Protein AF-A0A1A0WDE0-F1 (afdb_monomer_lite)

Radius of gyration: 16.83 Å; chains: 1; bounding box: 38×33×36 Å

Sequence (73 aa):
MPGLTNPFSDHSQYYTQGGESLYALGDIVSGHGEDLQRHGMTAPHRTSLPFLPDIPVLSDPETWRPGTSGHRH

Structure (mmCIF, N/CA/C/O backbone):
data_AF-A0A1A0WDE0-F1
#
_entry.id   AF-A0A1A0WDE0-F1
#
loop_
_atom_site.group_PDB
_atom_site.id
_atom_site.type_symbol
_atom_site.label_atom_id
_atom_site.label_alt_id
_atom_site.label_comp_id
_atom_site.label_asym_id
_atom_site.label_entity_id
_atom_site.label_seq_id
_atom_site.pdbx_PDB_ins_code
_atom_site.Cartn_x
_atom_site.Cartn_y
_atom_site.Cartn_z
_atom_site.occupancy
_atom_site.B_iso_or_equiv
_atom_site.auth_seq_id
_atom_site.auth_comp_id
_atom_site.auth_asym_id
_atom_site.auth_atom_id
_atom_site.pdbx_PDB_model_num
ATOM 1 N N . MET A 1 1 ? -14.090 15.662 7.876 1.00 44.69 1 MET A N 1
ATOM 2 C CA . MET A 1 1 ? -14.781 14.472 7.342 1.00 44.69 1 MET A CA 1
ATOM 3 C C . MET A 1 1 ? -13.763 13.663 6.555 1.00 44.69 1 MET A C 1
ATOM 5 O O . MET A 1 1 ? -13.013 14.294 5.814 1.00 44.69 1 MET A O 1
ATOM 9 N N . PRO A 1 2 ? -13.706 12.331 6.709 1.00 52.84 2 PRO A N 1
ATOM 10 C CA . PRO A 1 2 ? -13.075 11.462 5.711 1.00 52.84 2 PRO A CA 1
ATOM 11 C C . PRO A 1 2 ? -13.634 11.828 4.326 1.00 52.84 2 PRO A C 1
ATOM 13 O O . PRO A 1 2 ? -14.841 12.035 4.208 1.00 52.84 2 PRO A O 1
ATOM 16 N N . GLY A 1 3 ? -12.789 12.005 3.314 1.00 55.41 3 GLY A N 1
ATOM 17 C CA . GLY A 1 3 ? -13.191 12.401 1.959 1.00 55.41 3 GLY A CA 1
ATOM 18 C C . GLY A 1 3 ? -13.112 13.897 1.627 1.00 55.41 3 GLY A C 1
ATOM 19 O O . GLY A 1 3 ? -13.485 14.272 0.520 1.00 55.41 3 GLY A O 1
ATOM 20 N N . LEU A 1 4 ? -12.653 14.768 2.542 1.00 58.59 4 LEU A N 1
ATOM 21 C CA . LEU A 1 4 ? -12.524 16.221 2.286 1.00 58.59 4 LEU A CA 1
ATOM 22 C C . LEU A 1 4 ? -11.096 16.689 1.934 1.00 58.59 4 LEU A C 1
ATOM 24 O O . LEU A 1 4 ? -10.884 17.874 1.684 1.00 58.59 4 LEU A O 1
ATOM 28 N N . THR A 1 5 ? -10.122 15.778 1.938 1.00 65.44 5 THR A N 1
ATOM 29 C CA . THR A 1 5 ? -8.732 16.036 1.530 1.00 65.44 5 THR A CA 1
ATOM 30 C C . THR A 1 5 ? -8.553 15.644 0.063 1.00 65.44 5 THR A C 1
ATOM 32 O O . THR A 1 5 ? -9.311 14.828 -0.454 1.00 65.44 5 THR A O 1
ATOM 35 N N . ASN A 1 6 ? -7.557 16.233 -0.614 1.00 70.88 6 ASN A N 1
ATOM 36 C CA . ASN A 1 6 ? -7.122 15.849 -1.961 1.00 70.88 6 ASN A CA 1
ATOM 37 C C . ASN A 1 6 ? -7.231 14.318 -2.153 1.00 70.88 6 ASN A C 1
ATOM 39 O O . ASN A 1 6 ? -6.632 13.597 -1.354 1.00 70.88 6 ASN A O 1
ATOM 43 N N . PRO A 1 7 ? -7.952 13.805 -3.169 1.00 67.88 7 PRO A N 1
ATOM 44 C CA . PRO A 1 7 ? -8.244 12.371 -3.301 1.00 67.88 7 PRO A CA 1
ATOM 45 C C . PRO A 1 7 ? -6.989 11.497 -3.425 1.00 67.88 7 PRO A C 1
ATOM 47 O O . PRO A 1 7 ? -7.032 10.310 -3.134 1.00 67.88 7 PRO A O 1
ATOM 50 N N . PHE A 1 8 ? -5.853 12.085 -3.808 1.00 72.69 8 PHE A N 1
ATOM 51 C CA . PHE A 1 8 ? -4.556 11.404 -3.845 1.00 72.69 8 PHE A CA 1
ATOM 52 C C . PHE A 1 8 ? -3.812 11.385 -2.500 1.00 72.69 8 PHE A C 1
ATOM 54 O O . PHE A 1 8 ? -2.805 10.700 -2.369 1.00 72.69 8 PHE A O 1
ATOM 61 N N . SER A 1 9 ? -4.265 12.164 -1.521 1.00 78.50 9 SER A N 1
ATOM 62 C CA . SER A 1 9 ? -3.652 12.302 -0.193 1.00 78.50 9 SER A CA 1
ATOM 63 C C . SER A 1 9 ? -4.559 11.798 0.930 1.00 78.50 9 SER A C 1
ATOM 65 O O . SER A 1 9 ? -4.120 11.688 2.073 1.00 78.50 9 SER A O 1
ATOM 67 N N . ASP A 1 10 ? -5.828 11.518 0.631 1.00 83.75 10 ASP A N 1
ATOM 68 C CA . ASP A 1 10 ? -6.755 10.925 1.580 1.00 83.75 10 ASP A CA 1
ATOM 69 C C . ASP A 1 10 ? -6.671 9.394 1.540 1.00 83.75 10 ASP A C 1
ATOM 71 O O . ASP A 1 10 ? -7.124 8.746 0.600 1.00 83.75 10 ASP A O 1
ATOM 75 N N . HIS A 1 11 ? -6.109 8.815 2.599 1.00 84.25 11 HIS A N 1
ATOM 76 C CA . HIS A 1 11 ? -5.994 7.366 2.782 1.00 84.25 11 HIS A CA 1
ATOM 77 C C . HIS A 1 11 ? -7.037 6.803 3.755 1.00 84.25 11 HIS A C 1
ATOM 79 O O . HIS A 1 11 ? -6.982 5.625 4.1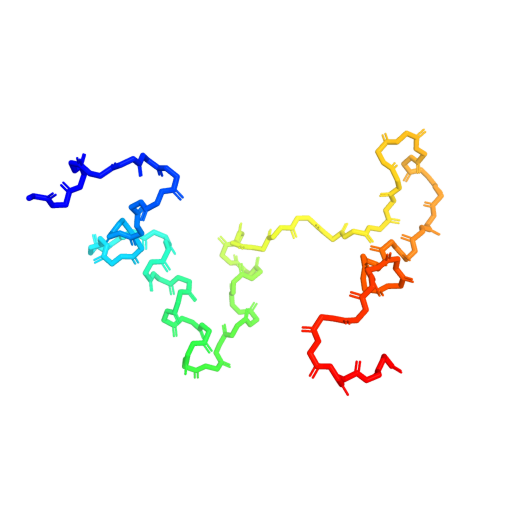04 1.00 84.25 11 HIS A O 1
ATOM 85 N N . SER A 1 12 ? -7.994 7.618 4.214 1.00 87.69 12 SER A N 1
ATOM 86 C CA . SER A 1 12 ? -9.018 7.182 5.175 1.00 87.69 12 SER A CA 1
ATOM 87 C C . SER A 1 12 ? -9.865 6.019 4.653 1.00 87.69 12 SER A C 1
ATOM 89 O O . SER A 1 12 ? -10.290 5.173 5.436 1.00 87.69 12 SER A O 1
ATOM 91 N N . GLN A 1 13 ? -10.032 5.925 3.330 1.00 86.88 13 GLN A N 1
ATOM 92 C CA . GLN A 1 13 ? -10.765 4.843 2.671 1.00 86.88 13 GLN A CA 1
ATOM 93 C C . GLN A 1 13 ? -10.135 3.458 2.880 1.00 86.88 13 GLN A C 1
ATOM 95 O O . GLN A 1 13 ? -10.847 2.459 2.804 1.00 86.88 13 GLN A O 1
ATOM 100 N N . TYR A 1 14 ? -8.842 3.372 3.221 1.00 87.44 14 TYR A N 1
ATOM 101 C CA . TYR A 1 14 ? -8.217 2.095 3.583 1.00 87.44 14 TYR A CA 1
ATOM 102 C C . TYR A 1 14 ? -8.805 1.475 4.852 1.00 87.44 14 TYR A C 1
ATOM 104 O O . TYR A 1 14 ? -8.670 0.273 5.053 1.00 87.44 14 TYR A O 1
ATOM 112 N N . TYR A 1 15 ? -9.472 2.276 5.685 1.00 91.06 15 TYR A N 1
ATOM 113 C CA . TYR A 1 15 ? -10.074 1.846 6.946 1.00 91.06 15 TYR A CA 1
ATOM 114 C C . TYR A 1 15 ? -11.602 1.763 6.887 1.00 91.06 15 TYR A C 1
ATOM 116 O O . TYR A 1 15 ? -12.252 1.590 7.918 1.00 91.06 15 TYR A O 1
ATOM 124 N N . THR A 1 16 ? -12.196 1.883 5.697 1.00 93.19 16 THR A N 1
ATOM 125 C CA . THR A 1 16 ? -13.636 1.693 5.524 1.00 93.19 16 THR A CA 1
ATOM 126 C C . THR A 1 16 ? -14.010 0.258 5.893 1.00 93.19 16 THR A C 1
ATOM 128 O O . THR A 1 16 ? -13.487 -0.705 5.328 1.00 93.19 16 THR A O 1
ATOM 131 N N . GLN A 1 17 ? -14.928 0.105 6.850 1.00 91.88 17 GLN A N 1
ATOM 132 C CA . GLN A 1 17 ? -15.402 -1.206 7.285 1.00 91.88 17 GLN A CA 1
ATOM 133 C C . GLN A 1 17 ? -16.005 -1.983 6.106 1.00 91.88 17 GLN A C 1
ATOM 135 O O . GLN A 1 17 ? -16.856 -1.467 5.386 1.00 91.88 17 GLN A O 1
ATOM 140 N N . GLY A 1 18 ? -15.563 -3.231 5.922 1.00 89.12 18 GLY A N 1
ATOM 141 C CA . GLY A 1 18 ? -15.982 -4.082 4.803 1.00 89.12 18 GLY A CA 1
ATOM 142 C C . GLY A 1 18 ? -15.323 -3.749 3.458 1.00 89.12 18 GLY A C 1
ATOM 143 O O . GLY A 1 18 ? -15.637 -4.400 2.468 1.00 89.12 18 GLY A O 1
ATOM 144 N N . GLY A 1 19 ? -14.421 -2.764 3.402 1.00 90.12 19 GLY A N 1
ATOM 145 C CA . GLY A 1 19 ? -13.667 -2.440 2.194 1.00 90.12 19 GLY A CA 1
ATOM 146 C C . GLY A 1 19 ? -12.542 -3.439 1.915 1.00 90.12 19 GLY A C 1
ATOM 147 O O . GLY A 1 19 ? -11.887 -3.929 2.836 1.00 90.12 19 GLY A O 1
ATOM 148 N N . GLU A 1 20 ? -12.270 -3.681 0.631 1.00 92.62 20 GLU A N 1
ATOM 149 C CA . GLU A 1 20 ? -11.207 -4.589 0.170 1.00 92.62 20 GLU A CA 1
ATOM 150 C C . GLU A 1 20 ? -9.823 -4.172 0.680 1.00 92.62 20 GLU A C 1
ATOM 152 O O . GLU A 1 20 ? -9.001 -5.021 1.006 1.00 92.62 20 GLU A O 1
ATOM 157 N N . SER A 1 21 ? -9.573 -2.867 0.824 1.00 92.06 21 SER A N 1
ATOM 158 C CA . SER A 1 21 ? -8.312 -2.358 1.370 1.00 92.06 21 SER A CA 1
ATOM 159 C C . SER A 1 21 ? -8.103 -2.751 2.833 1.00 92.06 21 SER A C 1
ATOM 161 O O . SER A 1 21 ? -7.012 -3.186 3.191 1.00 92.06 21 SER A O 1
ATOM 163 N N . LEU A 1 22 ? -9.137 -2.639 3.676 1.00 94.06 22 LEU A N 1
ATOM 164 C CA . LEU A 1 22 ? -9.042 -3.025 5.086 1.00 94.06 22 LEU A CA 1
ATOM 165 C C . LEU A 1 22 ? -8.892 -4.542 5.228 1.00 94.06 22 LEU A C 1
ATOM 167 O O . LEU A 1 22 ? -8.132 -5.015 6.069 1.00 94.06 22 LEU A O 1
ATOM 171 N N . TYR A 1 23 ? -9.601 -5.292 4.386 1.00 93.00 23 TYR A N 1
ATOM 172 C CA . TYR A 1 23 ? -9.510 -6.745 4.333 1.00 93.00 23 TYR A CA 1
ATOM 173 C C . TYR A 1 23 ? -8.099 -7.207 3.935 1.00 93.00 23 TYR A C 1
ATOM 175 O O . TYR A 1 23 ? -7.475 -7.969 4.669 1.00 93.00 23 TYR A O 1
ATOM 183 N N . ALA A 1 24 ? -7.548 -6.658 2.847 1.00 91.25 24 ALA A N 1
ATOM 184 C CA . ALA A 1 24 ? -6.197 -6.971 2.396 1.00 91.25 24 ALA A CA 1
ATOM 185 C C . ALA A 1 24 ? -5.130 -6.596 3.437 1.00 91.25 24 ALA A C 1
ATOM 187 O O . ALA A 1 24 ? -4.185 -7.350 3.660 1.00 91.25 24 ALA A O 1
ATOM 188 N N . LEU A 1 25 ? -5.289 -5.453 4.117 1.00 92.56 25 LEU A N 1
ATOM 189 C CA . LEU A 1 25 ? -4.418 -5.081 5.234 1.00 92.56 25 LEU A CA 1
ATOM 190 C C . LEU A 1 25 ? -4.477 -6.115 6.360 1.00 92.56 25 LEU A C 1
ATOM 192 O O . LEU A 1 25 ? -3.427 -6.474 6.884 1.00 92.56 25 LEU A O 1
ATOM 196 N N . GLY A 1 26 ? -5.671 -6.607 6.701 1.00 93.12 26 GLY A N 1
ATOM 197 C CA . GLY A 1 26 ? -5.871 -7.663 7.693 1.00 93.12 26 GLY A CA 1
ATOM 198 C C . GLY A 1 26 ? -5.104 -8.943 7.359 1.00 93.12 26 GLY A C 1
ATOM 199 O O . GLY A 1 26 ? -4.374 -9.449 8.214 1.00 93.12 26 GLY A O 1
ATOM 200 N N . ASP A 1 27 ? -5.209 -9.416 6.117 1.00 93.25 27 ASP A N 1
ATOM 201 C CA . ASP A 1 27 ? -4.483 -10.600 5.638 1.00 93.25 27 ASP A CA 1
ATOM 202 C C . ASP A 1 27 ? -2.962 -10.390 5.728 1.00 93.25 27 ASP A C 1
ATOM 204 O O . ASP A 1 27 ? -2.249 -11.237 6.267 1.00 93.25 27 ASP A O 1
ATOM 208 N N . ILE A 1 28 ? -2.455 -9.225 5.304 1.00 92.44 28 ILE A N 1
ATOM 209 C CA . ILE A 1 28 ? -1.017 -8.901 5.346 1.00 92.44 28 ILE A CA 1
ATOM 210 C C . ILE A 1 28 ? -0.487 -8.877 6.781 1.00 92.44 28 ILE A C 1
ATOM 212 O O . ILE A 1 28 ? 0.504 -9.542 7.083 1.00 92.44 28 ILE A O 1
ATOM 216 N N . VAL A 1 29 ? -1.120 -8.108 7.675 1.00 94.44 29 VAL A N 1
ATOM 217 C CA . VAL A 1 29 ? -0.610 -7.925 9.048 1.00 94.44 29 VAL A CA 1
ATOM 218 C C . VAL A 1 29 ? -0.750 -9.182 9.900 1.00 94.44 29 VAL A C 1
ATOM 220 O O . VAL A 1 29 ? -0.005 -9.347 10.864 1.00 94.44 29 VAL A O 1
ATOM 223 N N . SER A 1 30 ? -1.677 -10.071 9.539 1.00 94.38 30 SER A N 1
ATOM 224 C CA . SER A 1 30 ? -1.867 -11.359 10.213 1.00 94.38 30 SER A CA 1
ATOM 225 C C . SER A 1 30 ? -0.949 -12.459 9.671 1.00 94.38 30 SER A C 1
ATOM 227 O O . SER A 1 30 ? -0.901 -13.538 10.254 1.00 94.38 30 SER A O 1
ATOM 229 N N . GLY A 1 31 ? -0.209 -12.197 8.587 1.00 92.00 31 GLY A N 1
ATOM 230 C CA . GLY A 1 31 ? 0.691 -13.169 7.965 1.00 92.00 31 GLY A CA 1
ATOM 231 C C . GLY A 1 31 ? 0.020 -14.131 6.979 1.00 92.00 31 GLY A C 1
ATOM 232 O O . GLY A 1 31 ? 0.637 -15.129 6.636 1.00 92.00 31 GLY A O 1
ATOM 233 N N . HIS A 1 32 ? -1.193 -13.826 6.512 1.00 95.12 32 HIS A N 1
ATOM 234 C CA . HIS A 1 32 ? -1.943 -14.590 5.503 1.00 95.12 32 HIS A CA 1
ATOM 235 C C . HIS A 1 32 ? -1.874 -13.924 4.117 1.00 95.12 32 HIS A C 1
ATOM 237 O O . HIS A 1 32 ? -2.839 -13.917 3.356 1.00 95.12 32 HIS A O 1
ATOM 243 N N . GLY A 1 33 ? -0.752 -13.286 3.778 1.00 87.75 33 GLY A N 1
ATOM 244 C CA . GLY A 1 33 ? -0.624 -12.510 2.538 1.00 87.75 33 GLY A CA 1
ATOM 245 C C . GLY A 1 33 ? -0.790 -13.344 1.258 1.00 87.75 33 GLY A C 1
ATOM 246 O O . GLY A 1 33 ? -1.159 -12.814 0.214 1.00 87.75 33 GLY A O 1
ATOM 247 N N . GLU A 1 34 ? -0.559 -14.653 1.326 1.00 88.56 34 GLU A N 1
ATOM 248 C CA . GLU A 1 34 ? -0.812 -15.606 0.245 1.00 88.56 34 GLU A CA 1
ATOM 249 C C . GLU A 1 34 ? -2.302 -15.733 -0.111 1.00 88.56 34 GLU A C 1
ATOM 251 O O . GLU A 1 34 ? -2.650 -16.051 -1.254 1.00 88.56 34 GLU A O 1
ATOM 256 N N . ASP A 1 35 ? -3.192 -15.430 0.835 1.00 93.00 35 ASP A N 1
ATOM 257 C CA . ASP A 1 35 ? -4.640 -15.474 0.642 1.00 93.00 35 ASP A CA 1
ATOM 258 C C . ASP A 1 35 ? -5.105 -14.351 -0.285 1.00 93.00 35 ASP A C 1
ATOM 260 O O . ASP A 1 35 ? -6.054 -14.541 -1.047 1.00 93.00 35 ASP A O 1
ATOM 264 N N . LEU A 1 36 ? -4.362 -13.239 -0.344 1.00 91.56 36 LEU A N 1
ATOM 265 C CA . LEU A 1 36 ? -4.628 -12.144 -1.277 1.00 91.56 36 LEU A CA 1
ATOM 266 C C . LEU A 1 36 ? -4.692 -12.633 -2.723 1.00 91.56 36 LEU A C 1
ATOM 268 O O . LEU A 1 36 ? -5.526 -12.162 -3.494 1.00 91.56 36 LEU A O 1
ATOM 272 N N . GLN A 1 37 ? -3.843 -13.592 -3.107 1.00 90.75 37 GLN A N 1
ATOM 273 C CA . GLN A 1 37 ? -3.878 -14.143 -4.460 1.00 90.75 37 GLN A CA 1
ATOM 274 C C . GLN A 1 37 ? -5.156 -14.950 -4.690 1.00 90.75 37 GLN A C 1
ATOM 276 O O . GLN A 1 37 ? -5.772 -14.842 -5.752 1.00 90.75 37 GLN A O 1
ATOM 281 N N . ARG A 1 38 ? -5.586 -15.729 -3.690 1.00 90.12 38 ARG A N 1
ATOM 282 C CA . ARG A 1 38 ? -6.837 -16.503 -3.755 1.00 90.12 38 ARG A CA 1
ATOM 283 C C . ARG A 1 38 ? -8.062 -15.593 -3.817 1.00 90.12 38 ARG A C 1
ATOM 285 O O . ARG A 1 38 ? -9.041 -15.943 -4.466 1.00 90.12 38 ARG A O 1
ATOM 292 N N . HIS A 1 39 ? -7.981 -14.422 -3.194 1.00 89.31 39 HIS A N 1
ATOM 293 C CA . HIS A 1 39 ? -9.024 -13.400 -3.197 1.00 89.31 39 HIS A CA 1
ATOM 294 C C . HIS A 1 39 ? -8.966 -12.465 -4.417 1.00 89.31 39 HIS A C 1
ATOM 296 O O . HIS A 1 39 ? -9.791 -11.564 -4.531 1.00 89.31 39 HIS A O 1
ATOM 302 N N . GLY A 1 40 ? -8.019 -12.662 -5.345 1.00 89.25 40 GLY A N 1
ATOM 303 C CA . GLY A 1 40 ? -7.869 -11.805 -6.527 1.00 89.25 40 GLY A CA 1
ATOM 304 C C . GLY A 1 40 ? -7.369 -10.391 -6.210 1.00 89.25 40 GLY A C 1
ATOM 305 O O . GLY A 1 40 ? -7.497 -9.492 -7.035 1.00 89.25 40 GLY A O 1
ATOM 306 N N . MET A 1 41 ? -6.783 -10.195 -5.029 1.00 93.25 41 MET A N 1
ATOM 307 C CA . MET A 1 41 ? -6.293 -8.910 -4.519 1.00 93.25 41 MET A CA 1
ATOM 308 C C . MET A 1 41 ? -4.814 -8.660 -4.849 1.00 93.25 41 MET A C 1
ATOM 310 O O . MET A 1 41 ? -4.234 -7.661 -4.428 1.00 93.25 41 MET A O 1
ATOM 314 N N . THR A 1 42 ? -4.179 -9.553 -5.611 1.00 89.75 42 THR A N 1
ATOM 315 C CA . THR A 1 42 ? -2.823 -9.353 -6.132 1.00 89.75 42 THR A CA 1
ATOM 316 C C . THR A 1 42 ? -2.857 -8.711 -7.510 1.00 89.75 42 THR A C 1
ATOM 318 O O . THR A 1 42 ? -3.626 -9.122 -8.379 1.00 89.75 42 THR A O 1
ATOM 321 N N . ALA A 1 43 ? -1.950 -7.765 -7.750 1.00 83.62 43 ALA A N 1
ATOM 322 C CA . ALA A 1 43 ? -1.687 -7.289 -9.101 1.00 83.62 43 ALA A CA 1
ATOM 323 C C . ALA A 1 43 ? -1.214 -8.447 -10.008 1.00 83.62 43 ALA A C 1
ATOM 325 O O . ALA A 1 43 ? -0.612 -9.405 -9.511 1.00 83.62 43 ALA A O 1
ATOM 326 N N . PRO A 1 44 ? -1.428 -8.359 -11.333 1.00 81.69 44 PRO A N 1
ATOM 327 C CA . PRO A 1 44 ? -0.884 -9.328 -12.274 1.00 81.69 44 PRO A CA 1
ATOM 328 C C . PRO A 1 44 ? 0.627 -9.508 -12.104 1.00 81.69 44 PRO A C 1
ATOM 330 O O . PRO A 1 44 ? 1.370 -8.539 -11.909 1.00 81.69 44 PRO A O 1
ATOM 333 N N . HIS A 1 45 ? 1.082 -10.755 -12.223 1.00 78.31 45 HIS A N 1
ATOM 334 C CA . HIS A 1 45 ? 2.504 -11.084 -12.185 1.00 78.31 45 HIS A CA 1
ATOM 335 C C . HIS A 1 45 ? 3.238 -10.353 -13.312 1.00 78.31 45 HIS A C 1
ATOM 337 O O . HIS A 1 45 ? 2.883 -10.483 -14.486 1.00 78.31 45 HIS A O 1
ATOM 343 N N . ARG A 1 46 ? 4.280 -9.591 -12.962 1.00 69.19 46 ARG A N 1
ATOM 344 C CA . ARG A 1 46 ? 5.100 -8.823 -13.913 1.00 69.19 46 ARG A CA 1
ATOM 345 C C . ARG A 1 46 ? 6.036 -9.763 -14.668 1.00 69.19 46 ARG A C 1
ATOM 347 O O . ARG A 1 46 ? 7.204 -9.899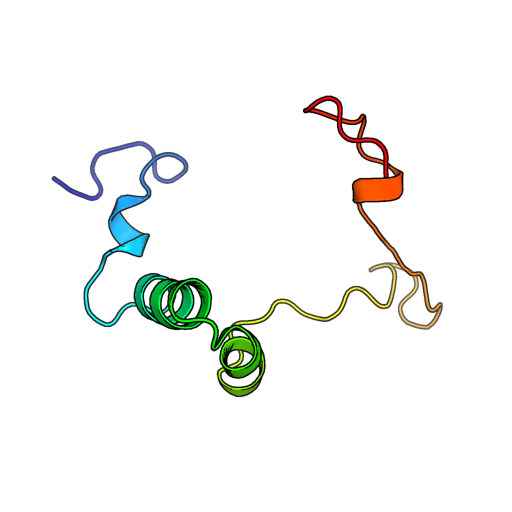 -14.324 1.00 69.19 46 ARG A O 1
ATOM 354 N N . THR A 1 47 ? 5.484 -10.458 -15.654 1.00 69.06 47 THR A N 1
ATOM 355 C CA . THR A 1 47 ? 6.188 -11.490 -16.430 1.00 69.06 47 THR A CA 1
ATOM 356 C C . THR A 1 47 ? 6.528 -11.050 -17.848 1.00 69.06 47 THR A C 1
ATOM 358 O O . THR A 1 47 ? 7.333 -11.705 -18.500 1.00 69.06 47 THR A O 1
ATOM 361 N N . SER A 1 48 ? 5.979 -9.931 -18.324 1.00 62.47 48 SER A N 1
ATOM 362 C CA . SER A 1 48 ? 6.232 -9.427 -19.671 1.00 62.47 48 SER A CA 1
ATOM 363 C C . SER A 1 48 ? 6.168 -7.903 -19.740 1.00 62.47 48 SER A C 1
ATOM 365 O O . SER A 1 48 ? 5.604 -7.229 -18.871 1.00 62.47 48 SER A O 1
ATOM 367 N N . LEU A 1 49 ? 6.791 -7.345 -20.778 1.00 66.31 49 LEU A N 1
ATOM 368 C CA . LEU A 1 49 ? 6.676 -5.925 -21.087 1.00 66.31 49 LEU A CA 1
ATOM 369 C C . LEU A 1 49 ? 5.331 -5.678 -21.789 1.00 66.31 49 LEU A C 1
ATOM 371 O O . LEU A 1 49 ? 4.959 -6.477 -22.649 1.00 66.31 49 LEU A O 1
ATOM 375 N N . PRO A 1 50 ? 4.633 -4.554 -21.528 1.00 65.19 50 PRO A N 1
ATOM 376 C CA . PRO A 1 50 ? 3.336 -4.262 -22.153 1.00 65.19 50 PRO A CA 1
ATOM 377 C C . PRO A 1 50 ? 3.367 -4.287 -23.689 1.00 65.19 50 PRO A C 1
ATOM 379 O O . PRO A 1 50 ? 2.353 -4.527 -24.332 1.00 65.19 50 PRO A O 1
ATOM 382 N N . PHE A 1 51 ? 4.539 -4.020 -24.270 1.00 72.06 51 PHE A N 1
ATOM 383 C CA . PHE A 1 51 ? 4.790 -3.969 -25.709 1.00 72.06 51 PHE A CA 1
ATOM 384 C C . PHE A 1 51 ? 5.447 -5.246 -26.269 1.00 72.06 51 PHE A C 1
ATOM 386 O O . PHE A 1 51 ? 5.613 -5.348 -27.481 1.00 72.06 51 PHE A O 1
ATOM 393 N N . LEU A 1 52 ? 5.821 -6.212 -25.418 1.00 69.44 52 LEU A N 1
ATOM 394 C CA . LEU A 1 52 ? 6.398 -7.510 -25.799 1.00 69.44 52 LEU A CA 1
ATOM 395 C C . LEU A 1 52 ? 5.842 -8.611 -24.873 1.00 69.44 52 LEU A C 1
ATOM 397 O O . LEU A 1 52 ? 6.552 -9.072 -23.976 1.00 69.44 52 LEU A O 1
ATOM 401 N N . PRO A 1 53 ? 4.572 -9.018 -25.059 1.00 62.16 53 PRO A N 1
ATOM 402 C CA . PRO A 1 53 ? 3.877 -9.938 -24.156 1.00 62.16 53 PRO A CA 1
ATOM 403 C C . PRO A 1 53 ? 4.484 -11.351 -24.115 1.00 62.16 53 PRO A C 1
ATOM 405 O O . PRO A 1 53 ? 4.356 -12.021 -23.094 1.00 62.16 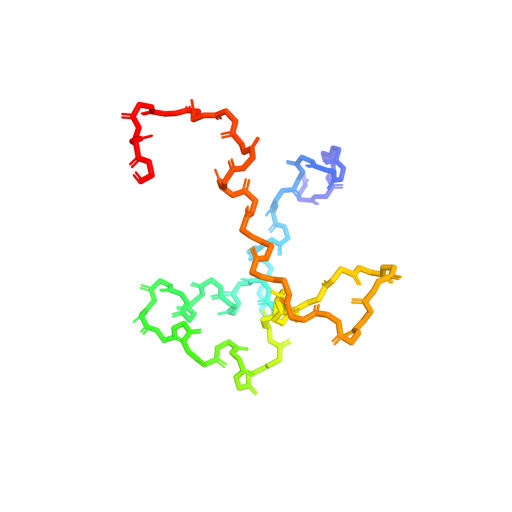53 PRO A O 1
ATOM 408 N N . ASP A 1 54 ? 5.180 -11.771 -25.177 1.00 67.94 54 ASP A N 1
ATOM 409 C CA . ASP A 1 54 ? 5.763 -13.117 -25.316 1.00 67.94 54 ASP A CA 1
ATOM 410 C C . ASP A 1 54 ? 7.234 -13.212 -24.885 1.00 67.94 54 ASP A C 1
ATOM 412 O O . ASP A 1 54 ? 7.838 -14.284 -24.950 1.00 67.94 54 ASP A O 1
ATOM 416 N N . ILE A 1 55 ? 7.842 -12.100 -24.461 1.00 66.69 55 ILE A N 1
ATOM 417 C CA . ILE A 1 55 ? 9.211 -12.109 -23.946 1.00 66.69 55 ILE A CA 1
ATOM 418 C C . ILE A 1 55 ? 9.140 -12.136 -22.418 1.00 66.69 55 ILE A C 1
ATOM 420 O O . ILE A 1 55 ? 8.711 -11.140 -21.825 1.00 66.69 55 ILE A O 1
ATOM 424 N N . PRO A 1 56 ? 9.569 -13.234 -21.765 1.00 62.34 56 PRO A N 1
ATOM 425 C CA . PRO A 1 56 ? 9.654 -13.275 -20.318 1.00 62.34 56 PRO A CA 1
ATOM 426 C C . PRO A 1 56 ? 10.736 -12.294 -19.870 1.00 62.34 56 PRO A C 1
ATOM 428 O O . PRO A 1 56 ? 11.930 -12.528 -20.059 1.00 62.34 56 PRO A O 1
ATOM 431 N N . VAL A 1 57 ? 10.316 -11.172 -19.295 1.00 66.56 57 VAL A N 1
ATOM 432 C CA . VAL A 1 57 ? 11.220 -10.186 -18.701 1.00 66.56 57 VAL A CA 1
ATOM 433 C C . VAL A 1 57 ? 10.913 -10.152 -17.219 1.00 66.56 57 VAL A C 1
ATOM 435 O O . VAL A 1 57 ? 9.803 -9.797 -16.824 1.00 66.56 57 VAL A O 1
ATOM 438 N N . LEU A 1 58 ? 11.905 -10.489 -16.394 1.00 63.44 58 LEU A N 1
ATOM 439 C CA . LEU A 1 58 ? 11.855 -10.192 -14.968 1.00 63.44 58 LEU A CA 1
ATOM 440 C C . LEU A 1 58 ? 11.983 -8.668 -14.828 1.00 63.44 58 LEU A C 1
ATOM 442 O O . LEU A 1 58 ? 13.077 -8.119 -14.708 1.00 63.44 58 LEU A O 1
ATOM 446 N N . SER A 1 59 ? 10.866 -7.958 -14.985 1.00 64.31 59 SER A N 1
ATOM 447 C CA . SER A 1 59 ? 10.834 -6.503 -14.878 1.00 64.31 59 SER A CA 1
ATOM 448 C C . SER A 1 59 ? 10.744 -6.138 -13.403 1.00 64.31 59 SER A C 1
ATOM 450 O O . SER A 1 59 ? 9.670 -5.831 -12.883 1.00 64.31 59 SER A O 1
ATOM 452 N N . ASP A 1 60 ? 11.882 -6.243 -12.719 1.00 67.38 60 ASP A N 1
ATOM 453 C CA . ASP A 1 60 ? 12.029 -5.767 -11.353 1.00 67.38 60 ASP A CA 1
ATOM 454 C C . ASP A 1 60 ? 12.292 -4.249 -11.368 1.00 67.38 60 ASP A C 1
ATOM 456 O O . ASP A 1 60 ? 13.343 -3.803 -11.841 1.00 67.38 60 ASP A O 1
ATOM 460 N N . PRO A 1 61 ? 11.356 -3.417 -10.880 1.00 64.44 61 PRO A N 1
ATOM 461 C CA . PRO A 1 61 ? 11.554 -1.975 -10.807 1.00 64.44 61 PRO A CA 1
ATOM 462 C C . PRO A 1 61 ? 12.725 -1.599 -9.912 1.00 64.44 61 PRO A C 1
ATOM 464 O O . PRO A 1 61 ? 13.333 -0.558 -10.144 1.00 64.44 61 PRO A O 1
ATOM 467 N N . GLU A 1 62 ? 13.034 -2.421 -8.908 1.00 65.62 62 GLU A N 1
ATOM 468 C CA . GLU A 1 62 ? 14.141 -2.175 -7.992 1.00 65.62 62 GLU A CA 1
ATOM 469 C C . GLU A 1 62 ? 15.494 -2.244 -8.718 1.00 65.62 62 GLU A C 1
ATOM 471 O O . GLU A 1 62 ? 16.407 -1.510 -8.370 1.00 65.62 62 GLU A O 1
ATOM 476 N N . THR A 1 63 ? 15.595 -2.970 -9.839 1.00 68.44 63 THR A N 1
ATOM 477 C CA . THR A 1 63 ? 16.792 -2.945 -10.706 1.00 68.44 63 THR A CA 1
ATOM 478 C C . THR A 1 63 ? 17.081 -1.553 -11.292 1.00 68.44 63 THR A C 1
ATOM 480 O O . THR A 1 63 ? 18.234 -1.209 -11.547 1.00 68.44 63 THR A O 1
ATOM 483 N N . TRP A 1 64 ? 16.044 -0.743 -11.525 1.00 67.44 64 TRP A N 1
ATOM 484 C CA . TRP A 1 64 ? 16.154 0.565 -12.190 1.00 67.44 64 TRP A CA 1
ATOM 485 C C . TRP A 1 64 ? 15.923 1.743 -11.245 1.00 67.44 64 TRP A C 1
ATOM 487 O O . TRP A 1 64 ? 16.137 2.897 -11.626 1.00 67.44 64 TRP A O 1
ATOM 497 N N . ARG A 1 65 ? 15.457 1.474 -10.023 1.00 63.50 65 ARG A N 1
ATOM 498 C CA . ARG A 1 65 ? 15.240 2.498 -9.008 1.00 63.50 65 ARG A CA 1
ATOM 499 C C . ARG A 1 65 ? 16.588 2.912 -8.413 1.00 63.50 65 ARG A C 1
ATOM 501 O O . ARG A 1 65 ? 17.358 2.062 -7.979 1.00 63.50 65 ARG A O 1
ATOM 508 N N . PRO A 1 66 ? 16.890 4.219 -8.343 1.00 70.06 66 PRO A N 1
ATOM 509 C CA . PRO A 1 66 ? 17.958 4.697 -7.477 1.00 70.06 66 PRO A CA 1
ATOM 510 C C . PRO A 1 66 ? 17.618 4.294 -6.038 1.00 70.06 66 PRO A C 1
ATOM 512 O O . PRO A 1 66 ? 16.517 4.593 -5.581 1.00 70.06 66 PRO A O 1
ATOM 515 N N . GLY A 1 67 ? 18.526 3.622 -5.327 1.00 66.38 67 GLY A N 1
ATOM 516 C CA . GLY A 1 67 ? 18.263 3.173 -3.956 1.00 66.38 67 GLY A CA 1
ATOM 517 C C . GLY A 1 67 ? 17.889 4.347 -3.044 1.00 66.38 67 GLY A C 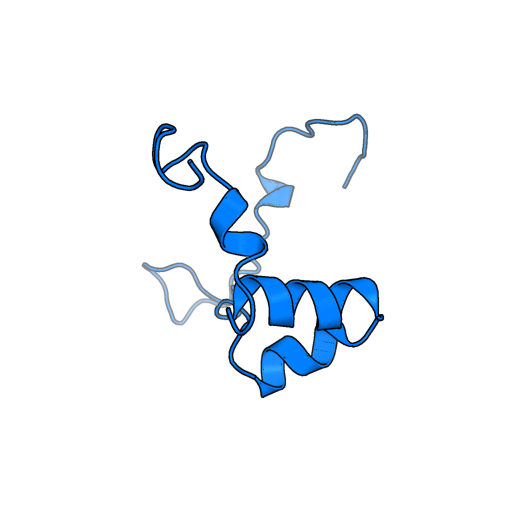1
ATOM 518 O O . GLY A 1 67 ? 18.697 5.251 -2.831 1.00 66.38 67 GLY A O 1
ATOM 519 N N . THR A 1 68 ? 16.666 4.352 -2.503 1.00 65.56 68 THR A N 1
ATOM 520 C CA . THR A 1 68 ? 16.124 5.500 -1.747 1.00 65.56 68 THR A CA 1
ATOM 521 C C . THR A 1 68 ? 16.285 5.410 -0.226 1.00 65.56 68 THR A C 1
ATOM 523 O O . THR A 1 68 ? 15.696 6.213 0.490 1.00 65.56 68 THR A O 1
ATOM 526 N N . SER A 1 69 ? 17.055 4.462 0.311 1.00 59.28 69 SER A N 1
ATOM 527 C CA . SER A 1 69 ? 17.094 4.250 1.774 1.00 59.28 69 SER A CA 1
ATOM 528 C C . SER A 1 69 ? 18.379 3.622 2.326 1.00 59.28 69 SER A C 1
ATOM 530 O O . SER A 1 69 ? 18.413 3.212 3.481 1.00 59.28 69 SER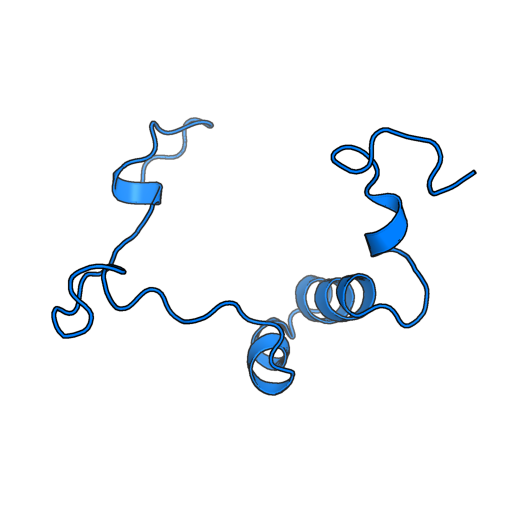 A O 1
ATOM 532 N N . GLY A 1 70 ? 19.460 3.554 1.542 1.00 57.00 70 GLY A N 1
ATOM 533 C CA . GLY A 1 70 ? 20.723 2.952 1.998 1.00 57.00 70 GLY A CA 1
ATOM 534 C C . GLY A 1 70 ? 20.718 1.418 2.050 1.00 57.00 70 GLY A C 1
ATOM 535 O O . GLY A 1 70 ? 21.717 0.821 2.447 1.00 57.00 70 GLY A O 1
ATOM 536 N N . HIS A 1 71 ? 19.640 0.769 1.611 1.00 51.47 71 HIS A N 1
ATOM 537 C CA . HIS A 1 71 ? 19.637 -0.659 1.313 1.00 51.47 71 HIS A CA 1
ATOM 538 C C . HIS A 1 71 ? 20.214 -0.885 -0.089 1.00 51.47 71 HIS A C 1
ATOM 540 O O . HIS A 1 71 ? 19.849 -0.193 -1.040 1.00 51.47 71 HIS A O 1
ATOM 546 N N . ARG A 1 72 ? 21.159 -1.821 -0.200 1.00 56.72 72 ARG A N 1
A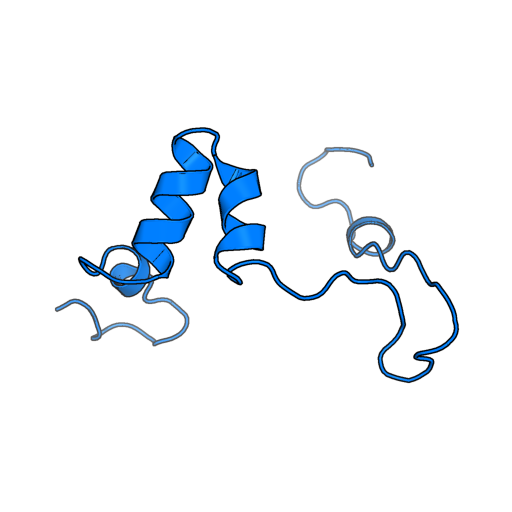TOM 547 C CA . ARG A 1 72 ? 21.650 -2.330 -1.484 1.00 56.72 72 ARG A CA 1
ATOM 548 C C . ARG A 1 72 ? 20.767 -3.517 -1.871 1.00 56.72 72 ARG A C 1
ATOM 550 O O . ARG A 1 72 ? 20.435 -4.303 -0.986 1.00 56.72 72 ARG A O 1
ATOM 557 N N . HIS A 1 73 ? 20.396 -3.597 -3.144 1.00 59.41 73 HIS A N 1
ATOM 558 C CA . HIS A 1 73 ? 19.721 -4.760 -3.726 1.00 59.41 73 HIS A CA 1
ATOM 559 C C . HIS A 1 73 ? 20.556 -6.030 -3.552 1.00 59.41 73 HIS A C 1
ATOM 561 O O . HIS A 1 73 ? 21.806 -5.919 -3.643 1.00 59.41 73 HIS A O 1
#

pLDDT: mean 76.98, std 13.97, range [44.69, 95.12]

Foldseek 3Di:
DQPPDDPVPRPVQLVPPPDPNVVCVVCVVVVNNVVCVVVVNDDPDPQDDPVGRPDGDPPDVVVVDDDDPPDDD

Organism: Mycolicibacterium peregrinum (NCBI:txid43304)

Secondary structure (DSSP, 8-state):
-TT-S-TTT--GGGG-TT-HHHHHHHHHHHT-TTHHHHTT-SPPP--EETTEEEEE----GGGTSPPSSS---